Protein AF-A0A845XQ62-F1 (afdb_monomer_lite)

pLDDT: mean 78.1, std 18.23, range [34.53, 96.69]

Secondary structure (DSSP, 8-state):
-------SSHHHHHHHH-SSEEEE-TT--EEESSPPPTTSEEEEEEETTEEEEEEEESTTHHHHHHHHHHHHHHHHHHHHHHHHHHHTT-

Foldseek 3Di:
DDDDDPPPPQVVCVVVLDFQKFWAFPVRHTPHGDDADPPWDWAFQDDPNDTGTTITHPPSSHVVSVVNNVVNNVVVVVVVVVVVVVVVVD

Radius of gyration: 16.92 Å; chains: 1; bounding box: 35×30×52 Å

Structure (mmCIF, N/CA/C/O backbone):
data_AF-A0A845XQ62-F1
#
_entry.id   AF-A0A845XQ62-F1
#
loop_
_atom_site.group_PDB
_atom_site.id
_atom_site.type_symbol
_atom_site.label_atom_id
_atom_site.label_alt_id
_atom_site.label_comp_id
_atom_site.label_asym_id
_atom_site.label_entity_id
_atom_site.label_seq_id
_atom_site.pdbx_PDB_ins_code
_atom_site.Cartn_x
_atom_site.Cartn_y
_atom_site.Cartn_z
_atom_site.occupancy
_atom_site.B_iso_or_equiv
_atom_site.auth_seq_id
_atom_site.auth_comp_id
_atom_site.auth_asym_id
_atom_site.auth_atom_id
_atom_site.pdbx_PDB_model_num
ATOM 1 N N . MET A 1 1 ? -24.431 20.433 -21.963 1.00 34.53 1 MET A N 1
ATOM 2 C CA . MET A 1 1 ? -23.072 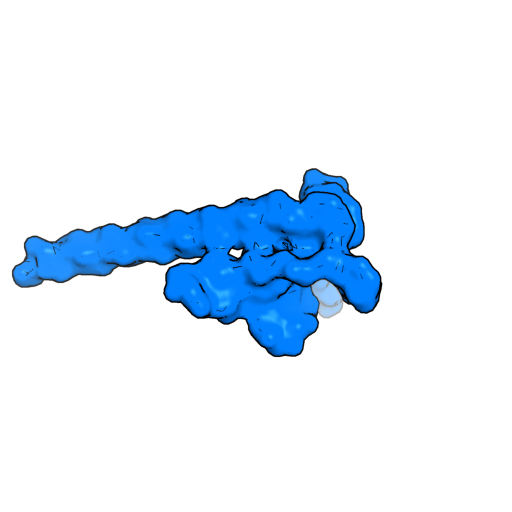20.439 -22.556 1.00 34.53 1 MET A CA 1
ATOM 3 C C . MET A 1 1 ? -22.040 20.477 -21.429 1.00 34.53 1 MET A C 1
ATOM 5 O O . MET A 1 1 ? -22.381 20.981 -20.365 1.00 34.53 1 MET A O 1
ATOM 9 N N . PRO A 1 2 ? -20.900 19.782 -21.575 1.00 39.81 2 PRO A N 1
ATOM 10 C CA . PRO A 1 2 ? -20.366 18.888 -20.545 1.00 39.81 2 PRO A CA 1
ATOM 11 C C . PRO A 1 2 ? -19.629 19.605 -19.409 1.00 39.81 2 PRO A C 1
ATOM 13 O O . PRO A 1 2 ? -18.987 20.636 -19.598 1.00 39.81 2 PRO A O 1
ATOM 16 N N . LYS A 1 3 ? -19.741 19.025 -18.208 1.00 37.56 3 LYS A N 1
ATOM 17 C CA . LYS A 1 3 ? -19.123 19.513 -16.975 1.00 37.56 3 LYS A CA 1
ATOM 18 C C . LYS A 1 3 ? -17.603 19.350 -17.058 1.00 37.56 3 LYS A C 1
ATOM 20 O O . LYS A 1 3 ? -17.121 18.259 -17.338 1.00 37.56 3 LYS A O 1
ATOM 25 N N . LYS A 1 4 ? -16.864 20.440 -16.816 1.00 41.59 4 LYS A N 1
ATOM 26 C CA . LYS A 1 4 ? -15.400 20.449 -16.675 1.00 41.59 4 LYS A CA 1
ATOM 27 C C . LYS A 1 4 ? -14.997 19.492 -15.551 1.00 41.59 4 LYS A C 1
ATOM 29 O O . LYS A 1 4 ? -15.168 19.800 -14.376 1.00 41.59 4 LYS A O 1
ATOM 34 N N . THR A 1 5 ? -14.498 18.322 -15.926 1.00 42.50 5 THR A N 1
ATOM 35 C CA . THR A 1 5 ? -14.010 17.298 -15.004 1.00 42.50 5 THR A CA 1
ATOM 36 C C . THR A 1 5 ? -12.627 17.701 -14.496 1.00 42.50 5 THR A C 1
ATOM 38 O O . THR A 1 5 ? -11.670 17.761 -15.269 1.00 42.50 5 THR A O 1
ATOM 41 N N . SER A 1 6 ? -12.516 17.970 -13.195 1.00 43.16 6 SER A N 1
ATOM 42 C CA . SER A 1 6 ? -11.247 18.117 -12.473 1.00 43.16 6 SER A CA 1
ATOM 43 C C . SER A 1 6 ? -10.438 16.813 -12.539 1.00 43.16 6 SER A C 1
ATOM 45 O O . SER A 1 6 ? -10.512 15.986 -11.642 1.00 43.16 6 SER A O 1
ATOM 47 N N . ARG A 1 7 ? -9.686 16.603 -13.626 1.00 40.56 7 ARG A N 1
ATOM 48 C CA . ARG A 1 7 ? -8.809 15.431 -13.851 1.00 40.56 7 ARG A CA 1
ATOM 49 C C . ARG A 1 7 ? -7.314 15.720 -13.632 1.00 40.56 7 ARG A C 1
ATOM 51 O O . ARG A 1 7 ? -6.476 15.025 -14.181 1.00 40.56 7 AR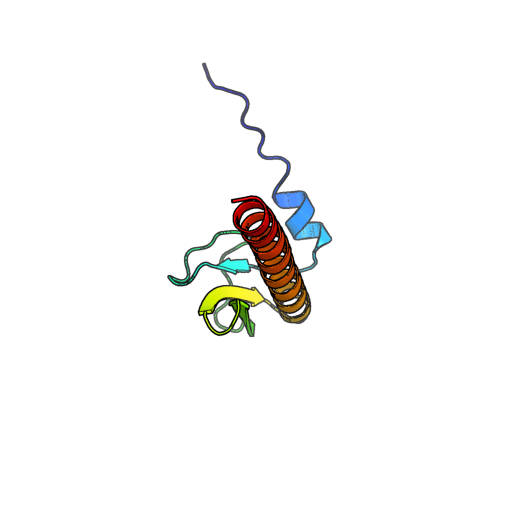G A O 1
ATOM 58 N N . HIS A 1 8 ? -6.964 16.768 -12.885 1.00 43.41 8 HIS A N 1
ATOM 59 C CA . HIS A 1 8 ? -5.573 17.251 -12.792 1.00 43.41 8 HIS A CA 1
ATOM 60 C C . HIS A 1 8 ? -4.837 16.869 -11.494 1.00 43.41 8 HIS A C 1
ATOM 62 O O . HIS A 1 8 ? -3.678 17.232 -11.335 1.00 43.41 8 HIS A O 1
ATOM 68 N N . CYS A 1 9 ? -5.480 16.163 -10.556 1.00 43.78 9 CYS A N 1
ATOM 69 C CA . CYS A 1 9 ? -4.899 15.921 -9.227 1.00 43.78 9 CYS A CA 1
ATOM 70 C C . CYS A 1 9 ? -4.248 14.533 -9.067 1.00 43.78 9 CYS A C 1
ATOM 72 O O . CYS A 1 9 ? -3.314 14.390 -8.286 1.00 43.78 9 CYS A O 1
ATOM 74 N N . SER A 1 10 ? -4.678 13.522 -9.829 1.00 50.62 10 SER A N 1
ATOM 75 C CA . SER A 1 10 ? -4.147 12.156 -9.708 1.00 50.62 10 SER A CA 1
ATOM 76 C C . SER A 1 10 ? -2.748 12.000 -10.314 1.00 50.62 10 SER A C 1
ATOM 78 O O . SER A 1 10 ? -1.882 11.404 -9.682 1.00 50.62 10 SER A O 1
ATOM 80 N N . SER A 1 11 ? -2.478 12.595 -11.483 1.00 51.78 11 SER A N 1
ATOM 81 C CA . SER A 1 11 ? -1.195 12.429 -12.191 1.00 51.78 11 SER A CA 1
ATOM 82 C C . SER A 1 11 ? 0.004 13.067 -11.483 1.00 51.78 11 SER A C 1
ATOM 84 O O . SER A 1 11 ? 1.118 12.555 -11.571 1.00 51.78 11 SER A O 1
ATOM 86 N N . TYR A 1 12 ? -0.206 14.157 -10.739 1.00 58.59 12 TYR A N 1
ATOM 87 C CA . TYR A 1 12 ? 0.869 14.819 -9.993 1.00 58.59 12 TYR A CA 1
ATOM 88 C C . TYR A 1 12 ? 1.407 13.951 -8.858 1.00 58.59 12 TYR A C 1
ATOM 90 O O . TYR A 1 12 ? 2.614 13.926 -8.629 1.00 58.59 12 TYR A O 1
ATOM 98 N N . LEU A 1 13 ? 0.523 13.229 -8.167 1.00 58.59 13 LEU A N 1
ATOM 99 C CA . LEU A 1 13 ? 0.914 12.315 -7.100 1.00 58.59 13 LEU A CA 1
ATOM 100 C C . LEU A 1 13 ? 1.676 11.109 -7.658 1.00 58.59 13 LEU A C 1
ATOM 102 O O . LEU A 1 13 ? 2.681 10.740 -7.068 1.00 58.59 13 LEU A O 1
ATOM 106 N N . ILE A 1 14 ? 1.277 10.568 -8.817 1.00 59.84 14 ILE A N 1
ATOM 107 C CA . ILE A 1 14 ? 1.997 9.468 -9.492 1.00 59.84 14 ILE A CA 1
ATOM 108 C C . ILE A 1 14 ? 3.445 9.887 -9.782 1.00 59.84 14 ILE A C 1
ATOM 110 O O . ILE A 1 14 ? 4.389 9.241 -9.335 1.00 59.84 14 ILE A O 1
ATOM 114 N N . ASN A 1 15 ? 3.628 11.038 -10.435 1.00 62.25 15 ASN A N 1
ATOM 115 C CA . ASN A 1 15 ? 4.961 11.535 -10.787 1.00 62.25 15 ASN A CA 1
ATOM 116 C C . ASN A 1 15 ? 5.810 11.928 -9.567 1.00 62.25 15 ASN A C 1
ATOM 118 O O . ASN A 1 15 ?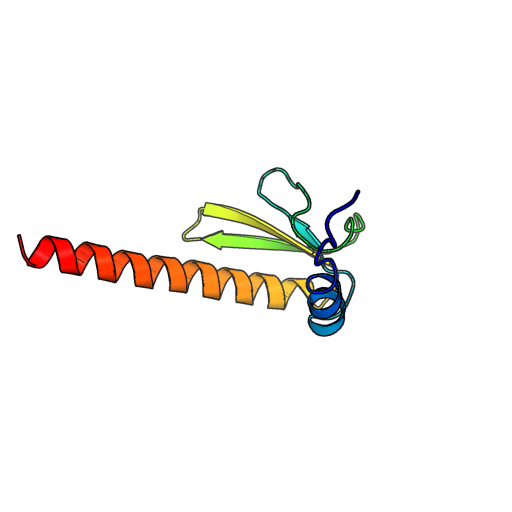 7.035 11.866 -9.630 1.00 62.25 15 ASN A O 1
ATOM 122 N N . SER A 1 16 ? 5.176 12.344 -8.467 1.00 63.38 16 SER A N 1
ATOM 123 C CA . SER A 1 16 ? 5.876 12.832 -7.268 1.00 63.38 16 SER A CA 1
ATOM 124 C C . SER A 1 16 ? 6.193 11.730 -6.254 1.00 63.38 16 SER A C 1
ATOM 126 O O . SER A 1 16 ? 7.122 11.886 -5.467 1.00 63.38 16 SER A O 1
ATOM 128 N N . LEU A 1 17 ? 5.429 10.631 -6.250 1.00 63.62 17 LEU A N 1
ATOM 129 C CA . LEU A 1 17 ? 5.646 9.472 -5.373 1.00 63.62 17 LEU A CA 1
ATOM 130 C C . LEU A 1 17 ? 6.645 8.462 -5.963 1.00 63.62 17 LEU A C 1
ATOM 132 O O . LEU A 1 17 ? 7.142 7.609 -5.233 1.00 63.62 17 LEU A O 1
ATOM 136 N N . GLY A 1 18 ? 7.002 8.631 -7.239 1.00 59.03 18 GLY A N 1
ATOM 137 C CA . GLY A 1 18 ? 8.158 8.007 -7.870 1.00 59.03 18 GLY A CA 1
ATOM 138 C C . GLY A 1 18 ? 7.882 6.626 -8.461 1.00 59.03 18 GLY A C 1
ATOM 139 O O . GLY A 1 18 ? 7.773 5.640 -7.739 1.00 59.03 18 GLY A O 1
ATOM 140 N N . GLY A 1 19 ? 7.933 6.540 -9.790 1.00 65.62 19 GLY 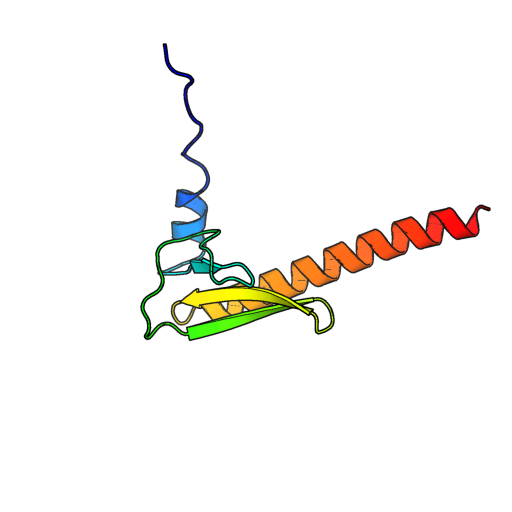A N 1
ATOM 141 C CA . GLY A 1 19 ? 7.971 5.284 -10.547 1.00 65.62 19 GLY A CA 1
ATOM 142 C C . GLY A 1 19 ? 6.617 4.603 -10.754 1.00 65.62 19 GLY A C 1
ATOM 143 O O . GLY A 1 19 ? 5.586 5.083 -10.285 1.00 65.62 19 GLY A O 1
ATOM 144 N N . ASP A 1 20 ? 6.656 3.476 -11.470 1.00 78.31 20 ASP A N 1
ATOM 145 C CA . ASP A 1 20 ? 5.507 2.620 -11.784 1.00 78.31 20 ASP A CA 1
ATOM 146 C C . ASP A 1 20 ? 4.977 1.968 -10.498 1.00 78.31 20 ASP A C 1
ATOM 148 O O . ASP A 1 20 ? 5.375 0.865 -10.108 1.00 78.31 20 ASP A O 1
ATOM 152 N N . ILE A 1 21 ? 4.135 2.709 -9.782 1.00 88.12 21 ILE A N 1
ATOM 153 C CA . ILE A 1 21 ? 3.448 2.256 -8.577 1.00 88.12 21 ILE A CA 1
ATOM 154 C C . ILE A 1 21 ? 1.968 2.133 -8.888 1.00 88.12 21 ILE A C 1
ATOM 156 O O . ILE A 1 21 ? 1.362 3.054 -9.438 1.00 88.12 21 ILE A O 1
ATOM 160 N N . SER A 1 22 ? 1.374 1.036 -8.434 1.00 91.69 22 SER A N 1
ATOM 161 C CA . SER A 1 22 ? -0.070 0.874 -8.420 1.00 91.69 22 SER A CA 1
ATOM 162 C C . SER A 1 22 ? -0.576 0.529 -7.026 1.00 91.69 22 SER A C 1
ATOM 164 O O . SER A 1 22 ? 0.129 -0.070 -6.213 1.00 91.69 22 SER A O 1
ATOM 166 N N . ILE A 1 23 ? -1.789 0.968 -6.712 1.00 92.62 23 ILE A N 1
ATOM 167 C CA . ILE A 1 23 ? -2.480 0.635 -5.470 1.00 92.62 23 ILE A CA 1
ATOM 168 C C . ILE A 1 23 ? -3.744 -0.108 -5.858 1.00 92.62 23 ILE A C 1
ATOM 170 O O . ILE A 1 23 ? -4.539 0.393 -6.653 1.00 92.62 23 ILE A O 1
ATOM 174 N N . GLN A 1 24 ? -3.922 -1.282 -5.274 1.00 95.31 24 GLN A N 1
ATOM 175 C CA . GLN A 1 24 ? -5.047 -2.165 -5.521 1.00 95.31 24 GLN A CA 1
ATOM 176 C C . GLN A 1 24 ? -5.800 -2.444 -4.221 1.00 95.31 24 GLN A C 1
ATOM 178 O O . GLN A 1 24 ? -5.204 -2.424 -3.138 1.00 95.31 24 GLN A O 1
ATOM 183 N N . ASP A 1 25 ? -7.097 -2.715 -4.322 1.00 94.94 25 ASP A N 1
ATOM 184 C CA . ASP A 1 25 ? -7.883 -3.234 -3.203 1.00 94.94 25 ASP A CA 1
ATOM 185 C C . ASP A 1 25 ? -7.622 -4.737 -2.960 1.00 94.94 25 ASP A C 1
ATOM 187 O O . ASP A 1 25 ? -6.665 -5.327 -3.477 1.00 94.94 25 ASP A O 1
ATOM 191 N N . ILE A 1 26 ? -8.442 -5.358 -2.108 1.00 95.69 26 ILE A N 1
ATOM 192 C CA . ILE A 1 26 ? -8.338 -6.784 -1.775 1.00 95.69 26 ILE A CA 1
ATOM 193 C C . ILE A 1 26 ? -8.684 -7.709 -2.951 1.00 95.69 26 ILE A C 1
ATOM 195 O O . ILE A 1 26 ? -8.169 -8.824 -3.003 1.00 95.69 26 ILE A O 1
ATOM 199 N N . ASP A 1 27 ? -9.499 -7.232 -3.892 1.00 95.00 27 ASP A N 1
ATOM 200 C CA . ASP A 1 27 ? -9.922 -7.939 -5.102 1.00 95.00 27 ASP A CA 1
ATOM 201 C C . ASP A 1 27 ? -8.980 -7.653 -6.286 1.00 95.00 27 ASP A C 1
ATOM 203 O O . ASP A 1 27 ? -9.275 -7.999 -7.428 1.00 95.00 27 ASP A O 1
ATOM 207 N N . GLU A 1 28 ? -7.837 -7.019 -6.010 1.00 92.38 28 GLU A N 1
ATOM 208 C CA . GLU A 1 28 ? -6.830 -6.602 -6.988 1.00 92.38 28 GLU A CA 1
ATOM 209 C C . GLU A 1 28 ? -7.328 -5.535 -7.976 1.00 92.38 28 GLU A C 1
ATOM 211 O O . GLU A 1 28 ? -6.675 -5.261 -8.985 1.00 92.38 28 GLU A O 1
ATOM 216 N N . GLN A 1 29 ? -8.440 -4.860 -7.665 1.00 94.00 29 GLN A N 1
ATOM 217 C CA . GLN A 1 29 ? -8.938 -3.765 -8.488 1.00 94.00 29 GLN A CA 1
ATOM 218 C C . GLN A 1 29 ? -8.067 -2.525 -8.305 1.00 94.00 29 GLN A C 1
ATOM 220 O O . GLN A 1 29 ? -7.769 -2.105 -7.184 1.00 94.00 29 GLN A O 1
ATOM 225 N N . LEU A 1 30 ? -7.681 -1.916 -9.426 1.00 91.69 30 LEU A N 1
ATOM 226 C CA . LEU A 1 30 ? -6.828 -0.737 -9.468 1.00 91.69 30 LEU A CA 1
ATOM 227 C C . LEU A 1 30 ? -7.543 0.493 -8.886 1.00 91.69 30 LEU A C 1
ATOM 229 O O . LEU A 1 30 ? -8.501 1.015 -9.455 1.00 91.69 30 LEU A O 1
ATOM 233 N N . LEU A 1 31 ? -7.033 0.990 -7.760 1.00 90.62 31 LEU A N 1
ATOM 234 C CA . LEU A 1 31 ? -7.486 2.225 -7.119 1.00 90.62 31 LEU A CA 1
ATOM 235 C C . LEU A 1 31 ? -6.666 3.439 -7.572 1.00 90.62 31 LEU A C 1
ATOM 237 O O . LEU A 1 31 ? -7.185 4.556 -7.623 1.00 90.62 31 LEU A O 1
ATOM 241 N N . PHE A 1 32 ? -5.375 3.239 -7.856 1.00 87.44 32 PHE A N 1
ATOM 242 C CA . PHE A 1 32 ? -4.440 4.305 -8.219 1.00 87.44 32 PHE A CA 1
ATOM 243 C C . PHE A 1 32 ? -3.247 3.772 -9.016 1.00 87.44 32 PHE A C 1
ATOM 245 O O . PHE A 1 32 ? -2.773 2.676 -8.735 1.00 87.44 32 PHE A O 1
ATOM 252 N N . GLY A 1 33 ? -2.712 4.589 -9.925 1.00 86.19 33 GLY A N 1
ATOM 253 C CA . GLY A 1 33 ? -1.573 4.239 -10.776 1.00 86.19 33 GLY A CA 1
ATOM 254 C C . GLY A 1 33 ? -2.005 3.593 -12.089 1.00 86.19 33 GLY A C 1
ATOM 255 O O . GLY A 1 33 ? -3.150 3.762 -12.511 1.00 86.19 33 GLY A O 1
ATOM 256 N N . ASP A 1 34 ? -1.077 2.871 -12.704 1.00 85.38 34 ASP A N 1
ATOM 257 C CA . ASP A 1 34 ? -1.296 2.076 -13.913 1.00 85.38 34 ASP A CA 1
ATOM 258 C C . ASP A 1 34 ? -1.342 0.578 -13.575 1.00 85.38 34 ASP A C 1
ATOM 260 O O . ASP A 1 34 ? -1.018 0.170 -12.456 1.00 85.38 34 ASP A O 1
ATOM 264 N N . GLU A 1 35 ? -1.758 -0.249 -14.534 1.00 86.94 35 GLU A N 1
ATOM 265 C CA . GLU A 1 35 ? -1.723 -1.705 -14.375 1.00 86.94 35 GLU A CA 1
ATOM 266 C C . GLU A 1 35 ? -0.285 -2.168 -14.082 1.00 86.94 35 GLU A C 1
ATOM 268 O O . GLU A 1 35 ? 0.632 -1.867 -14.854 1.00 86.94 35 GLU A O 1
ATOM 273 N N . PRO A 1 36 ? -0.054 -2.866 -12.959 1.00 86.06 36 PRO A N 1
ATOM 274 C CA . PRO A 1 36 ? 1.277 -3.298 -12.581 1.00 86.06 36 PRO A CA 1
ATOM 275 C C . PRO A 1 36 ? 1.747 -4.446 -13.473 1.00 86.06 36 PRO A C 1
ATOM 277 O O . PRO A 1 36 ? 1.000 -5.381 -13.740 1.00 86.06 36 PRO A O 1
ATOM 280 N N . ASP A 1 37 ? 3.025 -4.437 -13.846 1.00 85.12 37 ASP A N 1
ATOM 281 C CA . ASP A 1 37 ? 3.656 -5.600 -14.477 1.00 85.12 37 ASP A CA 1
ATOM 282 C C . ASP A 1 37 ? 3.623 -6.808 -13.515 1.00 85.12 37 ASP A C 1
ATOM 284 O O . ASP A 1 37 ? 3.746 -6.654 -12.291 1.00 85.12 37 ASP A O 1
ATOM 288 N N . ASP A 1 38 ? 3.483 -8.025 -14.039 1.00 83.06 38 ASP A N 1
ATOM 289 C CA . ASP A 1 38 ? 3.509 -9.262 -13.248 1.00 83.06 38 ASP A CA 1
ATOM 290 C C . ASP A 1 38 ? 4.802 -9.409 -12.430 1.00 83.06 38 ASP A C 1
ATOM 292 O O . ASP A 1 38 ? 4.777 -9.922 -11.308 1.00 83.06 38 ASP A O 1
ATOM 296 N N . SER A 1 39 ? 5.917 -8.890 -12.952 1.00 83.81 39 SER A N 1
ATOM 297 C CA . SER A 1 39 ? 7.234 -8.869 -12.308 1.00 83.81 39 SER A CA 1
ATOM 298 C C . SER A 1 39 ? 7.370 -7.840 -11.180 1.00 83.81 39 SER A C 1
ATOM 300 O O . SER A 1 39 ? 8.357 -7.866 -10.438 1.00 83.81 39 SER A O 1
ATOM 302 N N . SER A 1 40 ? 6.392 -6.946 -11.013 1.00 87.75 40 SER A N 1
ATOM 303 C CA . SER A 1 40 ? 6.426 -5.930 -9.962 1.00 87.75 40 SER A CA 1
ATOM 304 C C . SER A 1 40 ? 6.252 -6.536 -8.564 1.00 87.75 40 SER A C 1
ATOM 306 O O . SER A 1 40 ? 5.517 -7.506 -8.342 1.00 87.75 40 SER A O 1
ATOM 308 N N . GLY A 1 41 ? 6.936 -5.947 -7.579 1.00 92.50 41 GLY A N 1
ATOM 309 C CA . GLY A 1 41 ? 6.823 -6.368 -6.187 1.00 92.50 41 GLY A CA 1
ATOM 310 C C . GLY A 1 41 ? 5.403 -6.160 -5.663 1.00 92.50 41 GLY A C 1
ATOM 311 O O . GLY A 1 41 ? 4.754 -5.184 -6.019 1.00 92.50 41 GLY A O 1
ATOM 312 N N . LYS A 1 42 ? 4.916 -7.065 -4.802 1.00 94.88 42 LYS A N 1
ATOM 313 C CA . LYS A 1 42 ? 3.603 -6.969 -4.137 1.00 94.88 42 LYS A CA 1
ATOM 314 C C . LYS A 1 42 ? 3.789 -6.714 -2.650 1.00 94.88 42 LYS A C 1
ATOM 316 O O . LYS A 1 42 ? 4.294 -7.577 -1.933 1.00 94.88 42 LYS A O 1
ATOM 321 N N . TYR A 1 43 ? 3.358 -5.553 -2.176 1.00 95.44 43 TYR A N 1
ATOM 322 C CA . TYR A 1 43 ? 3.519 -5.145 -0.784 1.00 95.44 43 TYR A CA 1
ATOM 323 C C . TYR A 1 43 ? 2.158 -4.941 -0.130 1.00 95.44 43 TYR A C 1
ATOM 325 O O . TYR A 1 43 ? 1.317 -4.199 -0.626 1.00 95.44 43 TYR A O 1
ATOM 333 N N . LYS A 1 44 ? 1.930 -5.631 0.988 1.00 95.75 44 LYS A N 1
ATOM 334 C CA . LYS A 1 44 ? 0.630 -5.670 1.659 1.00 95.75 44 LYS A CA 1
ATOM 335 C C . LYS A 1 44 ? 0.309 -4.360 2.378 1.00 95.75 44 LYS A C 1
ATOM 337 O O . LYS A 1 44 ? 1.136 -3.861 3.149 1.00 95.75 44 LYS A O 1
ATOM 342 N N . ILE A 1 45 ? -0.922 -3.886 2.198 1.00 96.19 45 ILE A N 1
ATOM 343 C CA . ILE A 1 45 ? -1.546 -2.889 3.067 1.00 96.19 45 ILE A CA 1
ATOM 344 C C . ILE A 1 45 ? -2.349 -3.645 4.134 1.00 96.19 45 ILE A C 1
ATOM 346 O O . ILE A 1 45 ? -3.292 -4.368 3.817 1.00 96.19 45 ILE A O 1
ATOM 350 N N . ASP A 1 46 ? -1.944 -3.520 5.393 1.00 94.00 46 ASP A N 1
ATOM 351 C CA . ASP A 1 46 ? -2.458 -4.244 6.551 1.00 94.00 46 ASP A CA 1
ATOM 352 C C . ASP A 1 46 ? -2.894 -3.280 7.657 1.00 94.00 46 ASP A C 1
ATOM 354 O O . ASP A 1 46 ? -2.176 -2.346 8.031 1.00 94.00 46 ASP A O 1
ATOM 358 N N . LEU A 1 47 ? -4.069 -3.550 8.213 1.00 90.50 47 LEU A N 1
ATOM 359 C CA . LEU A 1 47 ? -4.602 -2.868 9.376 1.00 90.50 47 LEU A CA 1
ATOM 360 C C . LEU A 1 47 ? -4.960 -3.905 10.440 1.00 90.50 47 LEU A C 1
ATOM 362 O O . LEU A 1 47 ? -5.971 -4.599 10.332 1.00 90.50 47 LEU A O 1
ATOM 366 N N . LYS A 1 48 ? -4.116 -4.009 11.474 1.00 87.31 48 LYS A N 1
ATOM 367 C CA . LYS A 1 48 ? -4.278 -4.951 12.597 1.00 87.31 48 LYS A CA 1
ATOM 368 C C . LYS A 1 48 ? -4.517 -6.405 12.144 1.00 87.31 48 LYS A C 1
ATOM 370 O O . LYS A 1 48 ? -5.382 -7.091 12.681 1.00 87.31 48 LYS A O 1
ATOM 375 N N . GLY A 1 49 ? -3.774 -6.872 11.141 1.00 87.88 49 GLY A N 1
ATOM 376 C CA . GLY A 1 49 ? -3.895 -8.222 10.581 1.00 87.88 49 GLY A CA 1
ATOM 377 C C . GLY A 1 49 ? -4.978 -8.374 9.510 1.00 87.88 49 GLY A C 1
ATOM 378 O O . GLY A 1 49 ? -5.071 -9.433 8.889 1.00 87.88 49 GLY A O 1
ATOM 379 N N . THR A 1 50 ? -5.781 -7.334 9.261 1.00 91.12 50 THR A N 1
ATOM 380 C CA . THR A 1 50 ? -6.735 -7.306 8.148 1.00 91.12 50 THR A CA 1
ATOM 381 C C . THR A 1 50 ? -6.054 -6.728 6.918 1.00 91.12 50 THR A C 1
ATOM 383 O O . THR A 1 50 ? -5.567 -5.598 6.941 1.00 91.12 50 THR A O 1
ATOM 386 N N . THR A 1 51 ? -6.035 -7.491 5.828 1.00 95.44 51 THR A N 1
ATOM 387 C CA . THR A 1 51 ? -5.508 -7.004 4.548 1.00 95.44 51 THR A CA 1
ATOM 388 C C . THR A 1 51 ? -6.514 -6.041 3.929 1.00 95.44 51 THR A C 1
ATOM 390 O O . THR A 1 51 ? -7.671 -6.406 3.750 1.00 95.44 51 THR A O 1
ATOM 393 N N . LEU A 1 52 ? -6.079 -4.823 3.613 1.00 94.38 52 LEU A N 1
ATOM 394 C CA . LEU A 1 52 ? -6.901 -3.813 2.940 1.00 94.38 52 LEU A CA 1
ATOM 395 C C . LEU A 1 52 ? -6.662 -3.774 1.426 1.00 94.38 52 LEU A C 1
ATOM 397 O O . LEU A 1 52 ? -7.505 -3.274 0.688 1.00 94.38 52 LEU A O 1
ATOM 401 N N . GLY A 1 53 ? -5.513 -4.277 0.973 1.00 96.50 53 GLY A N 1
ATOM 402 C CA . GLY A 1 53 ? -5.110 -4.250 -0.426 1.00 96.50 53 GLY A CA 1
ATOM 403 C C . GLY A 1 53 ? -3.597 -4.334 -0.586 1.00 96.50 53 GLY A C 1
ATOM 404 O O . GLY A 1 53 ? -2.882 -4.802 0.310 1.00 96.50 53 GLY A O 1
ATOM 405 N N . TRP A 1 54 ? -3.105 -3.858 -1.725 1.00 96.69 54 TRP A N 1
ATOM 406 C CA . TRP A 1 54 ? -1.713 -4.020 -2.136 1.00 96.69 54 TRP A CA 1
ATOM 407 C C . TRP A 1 54 ? -1.156 -2.749 -2.764 1.00 96.69 54 TRP A C 1
ATOM 409 O O . TRP A 1 54 ? -1.853 -2.036 -3.477 1.00 96.69 54 TRP A O 1
ATOM 419 N N . VAL A 1 55 ? 0.131 -2.500 -2.539 1.00 94.69 55 VAL A N 1
ATOM 420 C CA . VAL A 1 55 ? 0.934 -1.607 -3.374 1.00 94.69 55 VAL A CA 1
ATOM 421 C C . VAL A 1 55 ? 1.808 -2.477 -4.264 1.00 94.69 55 VAL A C 1
ATOM 423 O O . VAL A 1 55 ? 2.537 -3.342 -3.766 1.00 94.69 55 VAL A O 1
ATOM 426 N N . ARG A 1 56 ? 1.728 -2.262 -5.573 1.00 93.75 56 ARG A N 1
ATOM 427 C CA . ARG A 1 56 ? 2.555 -2.927 -6.574 1.00 93.75 56 ARG A CA 1
ATOM 428 C C . ARG A 1 56 ? 3.574 -1.951 -7.137 1.00 93.75 56 ARG A C 1
ATOM 430 O O . ARG A 1 56 ? 3.311 -0.753 -7.188 1.00 93.75 56 ARG A O 1
ATOM 437 N N . GLY A 1 57 ? 4.732 -2.453 -7.542 1.00 90.12 57 GLY A N 1
ATOM 438 C CA . GLY A 1 57 ? 5.745 -1.651 -8.227 1.00 90.12 57 GLY A CA 1
ATOM 439 C C . GLY A 1 57 ? 7.171 -2.065 -7.897 1.00 90.12 57 GLY A C 1
ATOM 440 O O . GLY A 1 57 ? 7.416 -3.099 -7.271 1.00 90.12 57 GLY A O 1
ATOM 441 N N . GLY A 1 58 ? 8.115 -1.243 -8.347 1.00 85.88 58 GLY A N 1
ATOM 442 C CA . GLY A 1 58 ? 9.544 -1.423 -8.095 1.00 85.88 58 GLY A CA 1
ATOM 443 C C . GLY A 1 58 ? 9.970 -1.029 -6.676 1.00 85.88 58 GLY A C 1
ATOM 444 O O . GLY A 1 58 ? 9.223 -1.145 -5.705 1.00 85.88 58 GLY A O 1
ATOM 445 N N . GLU A 1 59 ? 11.192 -0.515 -6.553 1.00 83.69 59 GLU A N 1
ATOM 446 C CA . GLU A 1 59 ? 11.819 -0.164 -5.269 1.00 83.69 59 GLU A CA 1
ATOM 447 C C . GLU A 1 59 ? 10.994 0.803 -4.397 1.00 83.69 59 GLU A C 1
ATOM 449 O O . GLU A 1 59 ? 11.008 0.697 -3.167 1.00 83.69 59 GLU A O 1
ATOM 454 N N . ASN A 1 60 ? 10.202 1.680 -5.022 1.00 84.06 60 ASN A N 1
ATOM 455 C CA . ASN A 1 60 ? 9.387 2.677 -4.329 1.00 84.06 60 ASN A CA 1
ATOM 456 C C . ASN A 1 60 ? 8.059 2.124 -3.784 1.00 84.06 60 ASN A C 1
ATOM 458 O O . ASN A 1 60 ? 7.461 2.730 -2.898 1.00 84.06 60 ASN A O 1
ATOM 462 N N . ALA A 1 61 ? 7.593 0.953 -4.224 1.00 89.81 61 ALA A N 1
ATOM 463 C CA . ALA A 1 61 ? 6.310 0.413 -3.764 1.00 89.81 61 ALA A CA 1
ATOM 464 C C . ALA A 1 61 ? 6.342 -0.003 -2.281 1.00 89.81 61 ALA A C 1
ATOM 466 O O . ALA A 1 61 ? 5.369 0.184 -1.544 1.00 89.81 61 ALA A O 1
ATOM 467 N N . ARG A 1 62 ? 7.489 -0.498 -1.799 1.00 91.25 62 ARG A N 1
ATOM 468 C CA . ARG A 1 62 ? 7.674 -0.891 -0.394 1.00 91.25 62 ARG A CA 1
ATOM 469 C C . ARG A 1 62 ? 7.530 0.277 0.596 1.00 91.25 62 ARG A C 1
ATOM 471 O O . ARG A 1 62 ? 6.756 0.126 1.546 1.00 91.25 62 ARG A O 1
ATOM 478 N N . PRO A 1 63 ? 8.248 1.412 0.452 1.00 89.94 63 PRO A N 1
ATOM 479 C CA . PRO A 1 63 ? 8.080 2.542 1.364 1.00 89.94 63 PRO A CA 1
ATOM 480 C C . PRO A 1 63 ? 6.672 3.147 1.297 1.00 89.94 63 PRO A C 1
ATOM 482 O O . PRO A 1 63 ? 6.153 3.561 2.333 1.00 89.94 63 PRO A O 1
ATOM 485 N N . ILE A 1 64 ? 6.010 3.126 0.134 1.00 90.75 64 ILE A N 1
ATOM 486 C CA . ILE A 1 64 ? 4.615 3.575 0.018 1.00 90.75 64 ILE A CA 1
ATOM 487 C C . ILE A 1 64 ? 3.660 2.655 0.788 1.00 90.75 64 ILE A C 1
ATOM 489 O O . ILE A 1 64 ? 2.834 3.151 1.554 1.00 90.75 64 ILE A O 1
ATOM 493 N N . ALA A 1 65 ? 3.805 1.330 0.687 1.00 93.25 65 ALA A N 1
ATOM 494 C CA . ALA A 1 65 ? 3.015 0.401 1.501 1.00 93.25 65 ALA A CA 1
ATOM 495 C C . ALA A 1 65 ? 3.225 0.633 3.007 1.00 93.25 65 ALA A C 1
ATOM 497 O O . ALA A 1 65 ? 2.265 0.646 3.776 1.00 93.25 65 ALA A O 1
ATOM 498 N N . ALA A 1 66 ? 4.469 0.877 3.433 1.00 92.31 66 ALA A N 1
ATOM 499 C CA . ALA A 1 66 ? 4.778 1.194 4.826 1.00 92.31 66 ALA A CA 1
ATOM 500 C C . ALA A 1 66 ? 4.097 2.494 5.295 1.00 92.31 66 ALA A C 1
ATOM 502 O O . ALA A 1 66 ? 3.546 2.535 6.396 1.00 92.31 66 ALA A O 1
ATOM 503 N N . LEU A 1 67 ? 4.081 3.532 4.452 1.00 92.12 67 LEU A N 1
ATOM 504 C CA . LEU A 1 67 ? 3.389 4.789 4.739 1.00 92.12 67 LEU A CA 1
ATOM 505 C C . LEU A 1 67 ? 1.872 4.593 4.853 1.00 92.12 67 LEU A C 1
ATOM 507 O O . LEU A 1 67 ? 1.265 5.088 5.802 1.00 92.12 67 LEU A O 1
ATOM 511 N N . LEU A 1 68 ? 1.256 3.857 3.925 1.00 93.00 68 LEU A N 1
ATOM 512 C CA . LEU A 1 68 ? -0.183 3.581 3.961 1.00 93.00 68 LEU A CA 1
ATOM 513 C C . LEU A 1 68 ? -0.573 2.769 5.199 1.00 93.00 68 LEU A C 1
ATOM 515 O O . LEU A 1 68 ? -1.565 3.097 5.847 1.00 93.00 68 LEU A O 1
ATOM 519 N N . ASN A 1 69 ? 0.247 1.790 5.591 1.00 94.31 69 ASN A N 1
ATOM 520 C CA . ASN A 1 69 ? 0.064 1.054 6.842 1.00 94.31 69 ASN A CA 1
ATOM 521 C C . ASN A 1 69 ? 0.110 1.986 8.052 1.00 94.31 69 ASN A C 1
ATOM 523 O O . ASN A 1 69 ? -0.772 1.932 8.910 1.00 94.31 69 ASN A O 1
ATOM 527 N N . TYR A 1 70 ? 1.102 2.874 8.117 1.00 93.19 70 TYR A N 1
ATOM 528 C CA . TYR A 1 70 ? 1.204 3.850 9.198 1.00 93.19 70 TYR A CA 1
ATOM 529 C C . TYR A 1 70 ? -0.031 4.764 9.268 1.00 93.19 70 TYR A C 1
ATOM 531 O O . TYR A 1 70 ? -0.607 4.943 10.341 1.00 93.19 70 TYR A O 1
ATOM 539 N N . LEU A 1 71 ? -0.478 5.304 8.130 1.00 91.81 71 LEU A N 1
ATOM 540 C CA . LEU A 1 71 ? -1.649 6.183 8.065 1.00 91.81 71 LEU A CA 1
ATOM 541 C C . LEU A 1 71 ? -2.945 5.460 8.451 1.00 91.81 71 LEU A C 1
ATOM 543 O O . LEU A 1 71 ? -3.747 6.016 9.200 1.00 91.81 71 LEU A O 1
ATOM 547 N N . ALA A 1 72 ? -3.135 4.224 7.985 1.00 89.69 72 ALA A N 1
ATOM 548 C CA . ALA A 1 72 ? -4.306 3.416 8.311 1.00 89.69 72 ALA A CA 1
ATOM 549 C C . ALA A 1 72 ? -4.384 3.115 9.816 1.00 89.69 72 ALA A C 1
ATOM 551 O O . ALA A 1 72 ? -5.439 3.290 10.429 1.00 89.69 72 ALA A O 1
ATOM 552 N N . ASN A 1 73 ? -3.259 2.722 10.425 1.00 89.75 73 ASN A N 1
ATOM 553 C CA . ASN A 1 73 ? -3.195 2.469 11.866 1.00 89.75 73 ASN A CA 1
ATOM 554 C C . ASN A 1 73 ? -3.474 3.750 12.664 1.00 89.75 73 ASN A C 1
ATOM 556 O O . ASN A 1 73 ? -4.339 3.740 13.539 1.00 89.75 73 ASN A O 1
ATOM 560 N N . ARG A 1 74 ? -2.856 4.874 12.279 1.00 89.06 74 ARG A N 1
ATOM 561 C CA . ARG A 1 74 ? -3.058 6.169 12.940 1.00 89.06 74 ARG A CA 1
ATOM 562 C C . ARG A 1 74 ? -4.506 6.660 12.874 1.00 89.06 74 ARG A C 1
ATOM 564 O O . ARG A 1 74 ? -5.015 7.217 13.846 1.00 89.06 74 ARG A O 1
ATOM 571 N N . GLU A 1 75 ? -5.179 6.485 11.737 1.00 87.44 75 GLU A N 1
ATOM 572 C CA . GLU A 1 75 ? -6.588 6.868 11.590 1.00 87.44 75 GLU A CA 1
ATOM 573 C C . GLU A 1 75 ? -7.502 6.013 12.477 1.00 87.44 75 GLU A C 1
ATOM 575 O O . GLU A 1 75 ? -8.429 6.544 13.093 1.00 87.44 75 GLU A O 1
ATOM 580 N N . LEU A 1 76 ? -7.225 4.710 12.594 1.00 85.31 76 LEU A N 1
ATOM 581 C CA . LEU A 1 76 ? -7.968 3.821 13.486 1.00 85.31 76 LEU A CA 1
ATOM 582 C C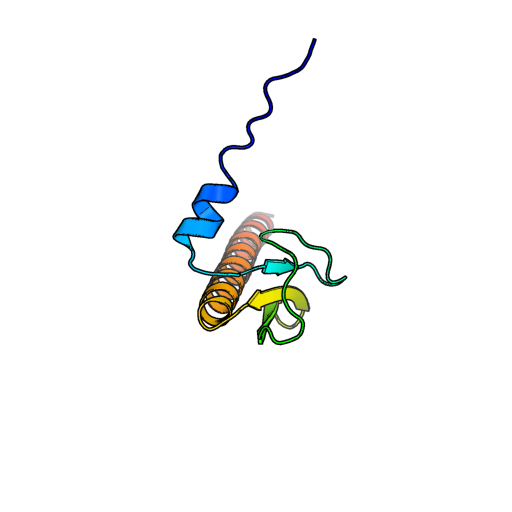 . LEU A 1 76 ? -7.770 4.214 14.954 1.00 85.31 76 LEU A C 1
ATOM 584 O O . LEU A 1 76 ? -8.754 4.331 15.682 1.00 85.31 76 LEU A O 1
ATOM 588 N N . GLU A 1 77 ? -6.532 4.467 15.383 1.00 83.31 77 GLU A N 1
ATOM 589 C CA . GLU A 1 77 ? -6.228 4.931 16.745 1.00 83.31 77 GLU A CA 1
ATOM 590 C C . GLU A 1 77 ? -6.990 6.218 17.080 1.00 83.31 77 GLU A C 1
ATOM 592 O O . GLU A 1 77 ? -7.653 6.305 18.114 1.00 83.31 77 GLU A O 1
ATOM 597 N N . ARG A 1 78 ? -6.989 7.192 16.161 1.00 77.19 78 ARG A N 1
ATOM 598 C CA . ARG A 1 78 ? -7.712 8.458 1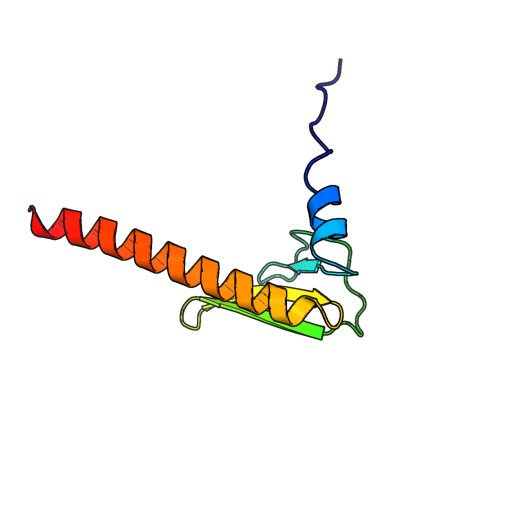6.335 1.00 77.19 78 ARG A CA 1
ATOM 599 C C . ARG A 1 78 ? -9.223 8.256 16.490 1.00 77.19 78 ARG A C 1
ATOM 601 O O . ARG A 1 78 ? -9.848 8.944 17.296 1.00 77.19 78 ARG A O 1
ATOM 608 N N . ARG A 1 79 ? -9.817 7.321 15.740 1.00 75.06 79 ARG A N 1
ATOM 609 C CA . ARG A 1 79 ? -11.246 6.979 15.859 1.00 75.06 79 ARG A CA 1
ATOM 610 C C . ARG A 1 79 ? -11.564 6.239 17.154 1.00 75.06 79 ARG A C 1
ATOM 612 O O . ARG A 1 79 ? -12.605 6.508 17.741 1.00 75.06 79 ARG A O 1
ATOM 619 N N . SER A 1 80 ? -10.674 5.360 17.613 1.00 69.88 80 SER A N 1
ATOM 620 C CA . SER A 1 80 ? -10.838 4.635 18.879 1.00 69.88 80 SER A CA 1
ATOM 621 C C . SER A 1 80 ? -10.929 5.600 20.064 1.00 69.88 80 SER A C 1
ATOM 623 O O . SER A 1 80 ? -11.862 5.513 20.853 1.00 69.88 80 SER A O 1
ATOM 625 N N . ILE A 1 81 ? -10.035 6.594 20.119 1.00 62.31 81 ILE A N 1
ATOM 626 C CA . ILE A 1 81 ? -10.001 7.609 21.187 1.00 62.31 81 ILE A CA 1
ATOM 627 C C . ILE A 1 81 ? -11.292 8.447 21.211 1.00 62.31 81 ILE A C 1
ATOM 629 O O . ILE A 1 81 ? -11.818 8.771 22.278 1.00 62.31 81 ILE A O 1
ATOM 633 N N . ALA A 1 82 ? -11.828 8.798 20.036 1.00 63.78 82 ALA A N 1
ATOM 634 C CA . ALA A 1 82 ? -13.079 9.551 19.929 1.00 63.78 82 ALA A CA 1
ATOM 635 C C . ALA A 1 82 ? -14.294 8.759 20.449 1.00 63.78 82 ALA A C 1
ATOM 637 O O . ALA A 1 82 ? -15.191 9.351 21.048 1.00 63.78 82 ALA A O 1
ATOM 638 N N . ILE A 1 83 ? -14.310 7.438 20.248 1.00 63.28 83 ILE A N 1
ATOM 639 C CA . ILE A 1 83 ? -15.375 6.552 20.736 1.00 63.28 83 ILE A CA 1
ATOM 640 C C . ILE A 1 83 ? -15.260 6.364 22.255 1.00 63.28 83 ILE A C 1
ATOM 642 O O . ILE A 1 83 ? -16.239 6.597 22.958 1.00 63.28 83 ILE A O 1
ATOM 646 N N . GLU A 1 84 ? -14.065 6.061 22.774 1.00 61.22 84 GLU A N 1
ATOM 647 C CA . GLU A 1 84 ? -13.836 5.881 24.219 1.00 61.22 84 GLU A CA 1
ATOM 648 C C . GLU A 1 84 ? -14.166 7.143 25.028 1.00 61.22 84 GLU A C 1
ATOM 650 O O . GLU A 1 84 ? -14.707 7.069 26.131 1.00 61.22 84 GLU A O 1
ATOM 655 N N . THR A 1 85 ? -13.889 8.326 24.473 1.00 62.12 85 THR A N 1
ATOM 656 C CA . THR A 1 85 ? -14.251 9.591 25.125 1.00 62.12 85 THR A CA 1
ATOM 657 C C . THR A 1 85 ? -15.767 9.718 25.262 1.00 62.12 85 THR A C 1
ATOM 659 O O . THR A 1 85 ? -16.242 10.138 26.309 1.00 62.12 85 THR A O 1
ATOM 662 N N . LEU A 1 86 ? -16.543 9.325 24.247 1.00 58.06 86 LEU A N 1
ATOM 663 C CA . LEU A 1 86 ? -18.003 9.434 24.272 1.00 58.06 86 LEU A CA 1
ATOM 664 C C . LEU A 1 86 ? -18.653 8.476 25.287 1.00 58.06 86 LEU A C 1
ATOM 666 O O . LEU A 1 86 ? -19.697 8.802 25.852 1.00 58.06 86 LEU A O 1
ATOM 670 N N . GLU A 1 87 ? -18.047 7.309 25.516 1.00 60.59 87 GLU A N 1
ATOM 671 C CA . GLU A 1 87 ? -18.544 6.307 26.468 1.00 60.59 87 GLU A CA 1
ATOM 672 C C . GLU A 1 87 ? -18.238 6.671 27.928 1.00 60.59 87 GLU A C 1
ATOM 674 O O . GLU A 1 87 ? -19.061 6.405 28.796 1.00 60.59 87 GLU A O 1
ATOM 679 N N . ASN A 1 88 ? -17.133 7.374 28.200 1.00 58.34 88 ASN A N 1
ATOM 680 C CA . ASN A 1 88 ? -16.766 7.817 29.555 1.00 58.34 88 ASN A CA 1
ATOM 681 C C . ASN A 1 88 ? -17.576 9.022 30.081 1.00 58.34 88 ASN A C 1
ATOM 683 O O . ASN A 1 88 ? -17.424 9.401 31.242 1.00 58.34 88 ASN A O 1
ATOM 687 N N . TYR A 1 89 ? -18.418 9.638 29.245 1.00 56.25 89 TYR A N 1
ATOM 688 C CA . TYR A 1 89 ? -19.351 10.702 29.646 1.00 56.25 89 TYR A CA 1
ATOM 689 C C . TYR A 1 89 ? -20.799 10.210 29.826 1.00 56.25 89 TYR A C 1
ATOM 691 O O . TYR A 1 89 ? -21.682 11.038 30.068 1.00 56.25 89 TYR A O 1
ATOM 699 N N . ARG A 1 90 ? -21.062 8.903 29.683 1.00 51.06 90 ARG A N 1
ATOM 700 C CA . ARG A 1 90 ? -22.385 8.300 29.903 1.00 51.06 90 ARG A CA 1
ATOM 701 C C . ARG A 1 90 ? -22.559 7.736 31.305 1.00 51.06 90 ARG A C 1
ATOM 703 O O . ARG A 1 90 ? -21.582 7.191 31.856 1.00 51.06 90 ARG A O 1
#

Sequence (90 aa):
MPKKTSRHCSSYLINSLGGDISIQDIDEQLLFGDEPDDSSGKYKIDLKGTTLGWVRGGENARPIAALLNYLANRELERRSIAIETLENYR